Protein AF-A0A354G469-F1 (afdb_monomer_lite)

Foldseek 3Di:
DCVCCVDPVNVVLVVLLVVLVVVVVVVPPDDPQPADDDDPDDPDQDPVDPDLSSVLSVVVVVVSVVVSSVVSVLVSLLVVLVVQCVPCPPPPVSNVVSVVSVVVSVVVVVVVVVVVVVLVVVCVVVVHNDGPSVVVVVVSVVVVVVVVVVDPDDPPDD

Radius of gyration: 22.64 Å; chains: 1; bounding box: 63×32×63 Å

Structure (mmCIF, N/CA/C/O backbone):
data_AF-A0A354G469-F1
#
_entry.id   AF-A0A354G469-F1
#
loop_
_atom_site.group_PDB
_atom_site.id
_atom_site.type_symbol
_atom_site.label_atom_id
_atom_site.label_alt_id
_atom_site.label_comp_id
_atom_site.label_asym_id
_atom_site.label_entity_id
_atom_site.label_seq_id
_atom_site.pdbx_PDB_ins_code
_atom_site.Cartn_x
_atom_site.Cartn_y
_atom_site.Cartn_z
_atom_site.occupancy
_atom_site.B_iso_or_equiv
_atom_site.auth_seq_id
_atom_site.auth_comp_id
_atom_site.auth_asym_id
_atom_site.auth_atom_id
_atom_site.pdbx_PDB_model_num
ATOM 1 N N . MET A 1 1 ? 12.490 5.234 22.046 1.00 55.47 1 MET A N 1
ATOM 2 C CA . MET A 1 1 ? 11.966 4.512 20.856 1.00 55.47 1 MET A CA 1
ATOM 3 C C . MET A 1 1 ? 11.567 3.060 21.161 1.00 55.47 1 MET A C 1
ATOM 5 O O . MET A 1 1 ? 10.606 2.582 20.577 1.00 55.47 1 MET A O 1
ATOM 9 N N . ILE A 1 2 ? 12.230 2.368 22.099 1.00 60.47 2 ILE A N 1
ATOM 10 C CA . ILE A 1 2 ? 11.963 0.950 22.431 1.00 60.47 2 ILE A CA 1
ATOM 11 C C . ILE A 1 2 ? 10.724 0.754 23.332 1.00 60.47 2 ILE A C 1
ATOM 13 O O . ILE A 1 2 ? 10.052 -0.272 23.237 1.00 60.47 2 ILE A O 1
ATOM 17 N N . ASP A 1 3 ? 10.339 1.753 24.133 1.00 68.12 3 ASP A N 1
ATOM 18 C CA . ASP A 1 3 ? 9.180 1.651 25.040 1.00 68.12 3 ASP A CA 1
ATOM 19 C C . ASP A 1 3 ? 7.841 1.463 24.312 1.00 68.12 3 ASP A C 1
ATOM 21 O O . ASP A 1 3 ? 6.923 0.820 24.826 1.00 68.12 3 ASP A O 1
ATOM 25 N N . PHE A 1 4 ? 7.750 1.936 23.065 1.00 60.16 4 PHE A N 1
ATOM 26 C CA . PHE A 1 4 ? 6.572 1.765 22.213 1.00 60.16 4 PHE A CA 1
ATOM 27 C C . PHE A 1 4 ? 6.300 0.288 21.868 1.00 60.16 4 PHE A C 1
ATOM 29 O O . PHE A 1 4 ? 5.140 -0.122 21.779 1.00 60.16 4 PHE A O 1
ATOM 36 N N . LEU A 1 5 ? 7.354 -0.532 21.752 1.00 60.94 5 LEU A N 1
ATOM 37 C CA . LEU A 1 5 ? 7.272 -1.971 21.459 1.00 60.94 5 LEU A CA 1
ATOM 38 C C . LEU A 1 5 ? 6.813 -2.800 22.668 1.00 60.94 5 LEU A C 1
ATOM 40 O O . LEU A 1 5 ? 6.375 -3.943 22.519 1.00 60.94 5 LEU A O 1
ATOM 44 N N . LYS A 1 6 ? 6.893 -2.241 23.883 1.00 72.00 6 LYS A N 1
ATOM 45 C CA . LYS A 1 6 ? 6.521 -2.954 25.112 1.00 72.00 6 LYS A CA 1
ATOM 46 C C . LYS A 1 6 ? 5.012 -2.936 25.370 1.00 72.00 6 LYS A C 1
ATOM 48 O O . LYS A 1 6 ? 4.521 -3.790 26.111 1.00 72.00 6 LYS A O 1
ATOM 53 N N . LYS A 1 7 ? 4.273 -2.022 24.727 1.00 81.12 7 LYS A N 1
ATOM 54 C CA . LYS A 1 7 ? 2.823 -1.867 24.894 1.00 81.12 7 LYS A CA 1
ATOM 55 C C . LYS A 1 7 ? 2.071 -3.091 24.333 1.00 81.12 7 LYS A C 1
ATOM 57 O O . LYS A 1 7 ? 2.335 -3.497 23.198 1.00 81.12 7 LYS A O 1
ATOM 62 N N . PRO A 1 8 ? 1.114 -3.677 25.078 1.00 74.62 8 PRO A N 1
ATOM 63 C CA . PRO A 1 8 ? 0.408 -4.894 24.661 1.00 74.62 8 PRO A CA 1
ATOM 64 C C . PRO A 1 8 ? -0.346 -4.736 23.330 1.00 74.62 8 PRO A C 1
ATOM 66 O O . PRO A 1 8 ? -0.369 -5.669 22.531 1.00 74.62 8 PRO A O 1
ATOM 69 N N . SER A 1 9 ? -0.858 -3.538 23.029 1.00 67.94 9 SER A N 1
ATOM 70 C CA . SER A 1 9 ? -1.490 -3.224 21.739 1.00 67.94 9 SER A CA 1
ATOM 71 C C . SER A 1 9 ? -0.506 -3.262 20.560 1.00 67.94 9 SER A C 1
ATOM 73 O O . SER A 1 9 ? -0.858 -3.722 19.479 1.00 67.94 9 SER A O 1
ATOM 75 N N . THR A 1 10 ? 0.742 -2.826 20.760 1.00 76.12 10 THR A N 1
ATOM 76 C CA . THR A 1 10 ? 1.774 -2.801 19.709 1.00 76.12 10 THR A CA 1
ATOM 77 C C . THR A 1 10 ? 2.243 -4.210 19.360 1.00 76.12 10 THR A C 1
ATOM 79 O O . THR A 1 10 ? 2.437 -4.530 18.191 1.00 76.12 10 THR A O 1
ATOM 82 N N . LYS A 1 11 ? 2.362 -5.089 20.364 1.00 76.50 11 LYS A N 1
ATOM 83 C CA . LYS A 1 11 ? 2.719 -6.501 20.154 1.00 76.50 11 LYS A CA 1
ATOM 84 C C . LYS A 1 11 ? 1.668 -7.243 19.330 1.00 76.50 11 LYS A C 1
ATOM 86 O O . LYS A 1 11 ? 2.027 -8.097 18.529 1.00 76.50 11 LYS A O 1
ATOM 91 N N . PHE A 1 12 ? 0.390 -6.916 19.514 1.00 79.06 12 PHE A N 1
ATOM 92 C CA . PHE A 1 12 ? -0.696 -7.498 18.728 1.00 79.06 12 PHE A CA 1
ATOM 93 C C . PHE A 1 12 ? -0.639 -7.058 17.257 1.00 79.06 12 PHE A C 1
ATOM 95 O O . PHE A 1 12 ? -0.674 -7.907 16.370 1.00 79.06 12 PHE A O 1
ATOM 102 N N . ILE A 1 13 ? -0.442 -5.758 17.002 1.00 76.56 13 ILE A N 1
ATOM 103 C CA . ILE A 1 13 ? -0.278 -5.208 15.644 1.00 76.56 13 ILE A CA 1
ATOM 104 C C . ILE A 1 13 ? 0.928 -5.841 14.944 1.00 76.56 13 ILE A C 1
ATOM 106 O O . ILE A 1 13 ? 0.813 -6.295 13.811 1.00 76.56 13 ILE A O 1
ATOM 110 N N . LEU A 1 14 ? 2.068 -5.927 15.634 1.00 81.25 14 LEU A N 1
ATOM 111 C CA . LEU A 1 14 ? 3.284 -6.511 15.072 1.00 81.25 14 LEU A CA 1
ATOM 112 C C . LEU A 1 14 ? 3.112 -8.002 14.751 1.00 81.25 14 LEU A C 1
ATOM 114 O O . LEU A 1 14 ? 3.624 -8.469 13.739 1.00 81.25 14 LEU A O 1
ATOM 118 N N . ARG A 1 15 ? 2.364 -8.745 15.579 1.00 82.06 15 ARG A N 1
ATOM 119 C CA . ARG A 1 15 ? 2.035 -10.155 15.324 1.00 82.06 15 ARG A CA 1
ATOM 120 C C . ARG A 1 15 ? 1.112 -10.320 14.122 1.00 82.06 15 ARG A C 1
ATOM 122 O O . ARG A 1 15 ? 1.379 -11.189 13.306 1.00 82.06 15 ARG A O 1
ATOM 129 N N . LEU A 1 16 ? 0.075 -9.492 13.983 1.00 81.31 16 LEU A N 1
ATOM 130 C CA . LEU A 1 16 ? -0.795 -9.521 12.801 1.00 81.31 16 LEU A CA 1
ATOM 131 C C . LEU A 1 16 ? -0.033 -9.166 11.522 1.00 81.31 16 LEU A C 1
ATOM 133 O O . LEU A 1 16 ? -0.197 -9.846 10.514 1.00 81.31 16 LEU A O 1
ATOM 137 N N . LEU A 1 17 ? 0.842 -8.157 11.579 1.00 80.94 17 LEU A N 1
ATOM 138 C CA . LEU A 1 17 ? 1.720 -7.812 10.461 1.00 80.94 17 LEU A CA 1
ATOM 139 C C . LEU A 1 17 ? 2.650 -8.972 10.098 1.00 80.94 17 LEU A C 1
ATOM 141 O O . LEU A 1 17 ? 2.730 -9.339 8.932 1.00 80.94 17 LEU A O 1
ATOM 145 N N . LEU A 1 18 ? 3.306 -9.584 11.089 1.00 82.94 18 LEU A N 1
ATOM 146 C CA . LEU A 1 18 ? 4.169 -10.744 10.866 1.00 82.94 18 LEU A CA 1
ATOM 147 C C . LEU A 1 18 ? 3.400 -11.931 10.286 1.00 82.94 18 LEU A C 1
ATOM 149 O O . LEU A 1 18 ? 3.906 -12.564 9.373 1.00 82.94 18 LEU A O 1
ATOM 153 N N . VAL A 1 19 ? 2.185 -12.217 10.758 1.00 81.50 19 VAL A N 1
ATOM 154 C CA . VAL A 1 19 ? 1.349 -13.291 10.199 1.00 81.50 19 VAL A CA 1
ATOM 155 C C . VAL A 1 19 ? 0.963 -12.987 8.754 1.00 81.50 19 VAL A C 1
ATOM 157 O O . VAL A 1 19 ? 1.059 -13.880 7.923 1.00 81.50 19 VAL A O 1
ATOM 160 N N . GLY A 1 20 ? 0.594 -11.745 8.425 1.00 73.62 20 GLY A N 1
ATOM 161 C CA . GLY A 1 20 ? 0.308 -11.346 7.044 1.00 73.62 20 GLY A CA 1
ATOM 162 C C . GLY A 1 20 ? 1.522 -11.496 6.124 1.00 73.62 20 GLY A C 1
ATOM 163 O O . GLY A 1 20 ? 1.399 -12.027 5.023 1.00 73.62 20 GLY A O 1
ATOM 164 N N . VAL A 1 21 ? 2.707 -11.101 6.600 1.00 75.19 21 VAL A N 1
ATOM 165 C CA . VAL A 1 21 ? 3.972 -11.258 5.866 1.00 75.19 21 VAL A CA 1
ATOM 166 C C . VAL A 1 21 ? 4.343 -12.734 5.707 1.00 75.19 21 VAL A C 1
ATOM 168 O O . VAL A 1 21 ? 4.675 -13.156 4.605 1.00 75.19 21 VAL A O 1
ATOM 171 N N . VAL A 1 22 ? 4.254 -13.539 6.769 1.00 76.50 22 VAL A N 1
ATOM 172 C CA . VAL A 1 22 ? 4.562 -14.979 6.734 1.00 76.50 22 VAL A CA 1
ATOM 173 C C . VAL A 1 22 ? 3.575 -15.726 5.843 1.00 76.50 22 VAL A C 1
ATOM 175 O O . VAL A 1 22 ? 4.010 -16.550 5.047 1.00 76.50 22 VAL A O 1
ATOM 178 N N . PHE A 1 23 ? 2.279 -15.408 5.918 1.00 71.88 23 PHE A N 1
ATOM 179 C CA . PHE A 1 23 ? 1.263 -15.960 5.026 1.00 71.88 23 PHE A CA 1
ATOM 180 C C . PHE A 1 23 ? 1.624 -15.654 3.571 1.00 71.88 23 PHE A C 1
ATOM 182 O O . PHE A 1 23 ? 1.756 -16.577 2.778 1.00 71.88 23 PHE A O 1
ATOM 189 N N . TYR A 1 24 ? 1.925 -14.394 3.248 1.00 64.25 24 TYR A N 1
ATOM 190 C CA . TYR A 1 24 ? 2.325 -13.985 1.901 1.00 64.25 24 TYR A CA 1
ATOM 191 C C . TYR A 1 24 ? 3.606 -14.681 1.394 1.00 64.25 24 TYR A C 1
ATOM 193 O O . TYR A 1 24 ? 3.638 -15.128 0.249 1.00 64.25 24 TYR A O 1
ATOM 201 N N . VAL A 1 25 ? 4.635 -14.842 2.239 1.00 67.50 25 VAL A N 1
ATOM 202 C CA . VAL A 1 25 ? 5.839 -15.635 1.903 1.00 67.50 25 VAL A CA 1
ATOM 203 C C . VAL A 1 25 ? 5.477 -17.109 1.670 1.00 67.50 25 VAL A C 1
ATOM 205 O O . VAL A 1 25 ? 5.984 -17.730 0.739 1.00 67.50 25 VAL A O 1
ATOM 208 N N . SER A 1 26 ? 4.600 -17.675 2.507 1.00 60.91 26 SER A N 1
ATOM 209 C CA . SER A 1 26 ? 4.261 -19.104 2.507 1.00 60.91 26 SER A CA 1
ATOM 210 C C . SER A 1 26 ? 3.369 -19.541 1.345 1.00 60.91 26 SER A C 1
ATOM 212 O O . SER A 1 26 ? 3.485 -20.679 0.900 1.00 60.91 26 SER A O 1
ATOM 214 N N . THR A 1 27 ? 2.526 -18.651 0.810 1.00 61.88 27 THR A N 1
ATOM 215 C CA . THR A 1 27 ? 1.663 -18.958 -0.343 1.00 61.88 27 THR A CA 1
ATOM 216 C C . THR A 1 27 ? 2.428 -18.964 -1.671 1.00 61.88 27 THR A C 1
ATOM 218 O O . THR A 1 27 ? 1.806 -19.150 -2.710 1.00 61.88 27 THR A O 1
ATOM 221 N N . GLY A 1 28 ? 3.753 -18.751 -1.665 1.00 57.50 28 GLY A N 1
ATOM 222 C CA . GLY A 1 28 ? 4.605 -18.880 -2.848 1.00 57.50 28 GLY A CA 1
ATOM 223 C C . GLY A 1 28 ? 4.062 -18.120 -4.059 1.00 57.50 28 GLY A C 1
ATOM 224 O O . GLY A 1 28 ? 3.639 -18.745 -5.017 1.00 57.50 28 GLY A O 1
ATOM 225 N N . HIS A 1 29 ? 4.027 -16.783 -4.002 1.00 58.19 29 HIS A N 1
ATOM 226 C CA . HIS A 1 29 ? 3.670 -15.897 -5.125 1.00 58.19 29 HIS A CA 1
ATOM 227 C C . HIS A 1 29 ? 2.538 -16.406 -6.052 1.00 58.19 29 HIS A C 1
ATOM 229 O O . HIS A 1 29 ? 2.690 -16.457 -7.269 1.00 58.19 29 HIS A O 1
ATOM 235 N N . GLY A 1 30 ? 1.373 -16.731 -5.489 1.00 46.50 30 GLY A N 1
ATOM 236 C CA . GLY A 1 30 ? 0.137 -16.945 -6.248 1.00 46.50 30 GLY A CA 1
ATOM 237 C C . GLY A 1 30 ? -0.623 -15.635 -6.477 1.00 46.50 30 GLY A C 1
ATOM 238 O O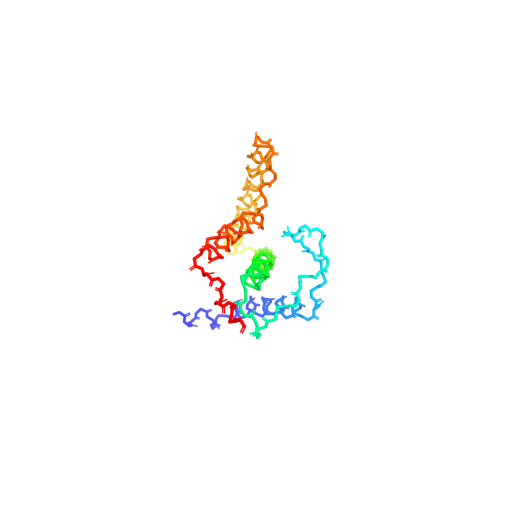 . GLY A 1 30 ? -1.483 -15.275 -5.683 1.00 46.50 30 GLY A O 1
ATOM 239 N N . THR A 1 31 ? -0.232 -14.901 -7.520 1.00 44.72 31 THR A N 1
ATOM 240 C CA . THR A 1 31 ? -1.047 -13.952 -8.309 1.00 44.72 31 THR A CA 1
ATOM 241 C C . THR A 1 31 ? -2.259 -13.269 -7.641 1.00 44.72 31 THR A C 1
ATOM 243 O O . THR A 1 31 ? -3.408 -13.640 -7.855 1.00 44.72 31 THR A O 1
ATOM 246 N N . LEU A 1 32 ? -2.027 -12.113 -7.017 1.00 43.62 32 LEU A N 1
ATOM 247 C CA . LEU A 1 32 ? -2.916 -10.950 -7.176 1.00 43.62 32 LEU A CA 1
ATOM 248 C C . LEU A 1 32 ? -2.050 -9.767 -7.629 1.00 43.62 32 LEU A C 1
ATOM 250 O O . LEU A 1 32 ? -1.636 -8.926 -6.836 1.00 43.62 32 LEU A O 1
ATOM 254 N N . ALA A 1 33 ? -1.630 -9.774 -8.892 1.00 46.81 33 ALA A N 1
ATOM 255 C CA . ALA A 1 33 ? -0.768 -8.730 -9.435 1.00 46.81 33 ALA A CA 1
ATOM 256 C C . ALA A 1 33 ? -1.509 -7.384 -9.409 1.00 46.81 33 ALA A C 1
ATOM 258 O O . ALA A 1 33 ? -2.341 -7.109 -10.265 1.00 46.81 33 ALA A O 1
ATOM 259 N N . ALA A 1 34 ? -1.222 -6.540 -8.415 1.00 49.81 34 ALA A N 1
ATOM 260 C CA . ALA A 1 34 ? -1.769 -5.188 -8.372 1.00 49.81 34 ALA A CA 1
ATOM 261 C C . ALA A 1 34 ? -1.157 -4.296 -9.473 1.00 49.81 34 ALA A C 1
ATOM 263 O O . ALA A 1 34 ? -1.787 -3.323 -9.872 1.00 49.81 34 ALA A O 1
ATOM 264 N N . PHE A 1 35 ? 0.046 -4.626 -9.973 1.00 52.94 35 PHE A N 1
ATOM 265 C CA . PHE A 1 35 ? 0.801 -3.792 -10.921 1.00 52.94 35 PHE A CA 1
ATOM 266 C C . PHE A 1 35 ? 1.777 -4.577 -11.822 1.00 52.94 35 PHE A C 1
ATOM 268 O O . PHE A 1 35 ? 2.949 -4.217 -11.914 1.00 52.94 35 PHE A O 1
ATOM 275 N N . ALA A 1 36 ? 1.334 -5.636 -12.502 1.00 49.88 36 ALA A N 1
ATOM 276 C CA . ALA A 1 36 ? 2.124 -6.204 -13.600 1.00 49.88 36 ALA A CA 1
ATOM 277 C C . ALA A 1 36 ? 1.236 -6.551 -14.807 1.00 49.88 36 ALA A C 1
ATOM 279 O O . ALA A 1 36 ? 0.140 -7.080 -14.595 1.00 49.88 36 ALA A O 1
ATOM 280 N N . PRO A 1 37 ? 1.682 -6.246 -16.044 1.00 49.72 37 PRO A N 1
ATOM 281 C CA . PRO A 1 37 ? 1.086 -6.796 -17.254 1.00 49.72 37 PRO A CA 1
ATOM 282 C C . PRO A 1 37 ? 1.240 -8.323 -17.246 1.00 49.72 37 PRO A C 1
ATOM 284 O O . PRO A 1 37 ? 2.107 -8.865 -16.566 1.00 49.72 37 PRO A O 1
ATOM 287 N N . GLU A 1 38 ? 0.336 -8.995 -17.946 1.00 49.06 38 GLU A N 1
ATOM 288 C CA . GLU A 1 38 ? 0.170 -10.447 -18.029 1.00 49.06 38 GLU A CA 1
ATOM 289 C C . GLU A 1 38 ? 1.463 -11.191 -18.431 1.00 49.06 38 GLU A C 1
ATOM 291 O O . GLU A 1 38 ? 1.657 -11.508 -19.597 1.00 49.06 38 GLU A O 1
ATOM 296 N N . ASP A 1 39 ? 2.345 -11.504 -17.482 1.00 48.88 39 ASP A N 1
ATOM 297 C CA . ASP A 1 39 ? 3.406 -12.499 -17.677 1.00 48.88 39 ASP A CA 1
ATOM 298 C C . ASP A 1 39 ? 3.568 -13.322 -16.384 1.00 48.88 39 ASP A C 1
ATOM 300 O O . ASP A 1 39 ? 3.810 -12.750 -15.307 1.00 48.88 39 ASP A O 1
ATOM 304 N N . PRO A 1 40 ? 3.336 -14.651 -16.410 1.00 59.84 40 PRO A N 1
ATOM 305 C CA . PRO A 1 40 ? 3.376 -15.463 -15.215 1.00 59.84 40 PRO A CA 1
ATOM 306 C C . PRO A 1 40 ? 4.839 -15.730 -14.873 1.00 59.84 40 PRO A C 1
ATOM 308 O O . PRO A 1 40 ? 5.539 -16.452 -15.568 1.00 59.84 40 PRO A O 1
ATOM 311 N N . THR A 1 41 ? 5.258 -15.195 -13.732 1.00 55.59 41 THR A N 1
ATOM 312 C CA . THR A 1 41 ? 6.588 -15.333 -13.120 1.00 55.59 41 THR A CA 1
ATOM 313 C C . THR A 1 41 ? 7.680 -14.473 -13.774 1.00 55.59 41 THR A C 1
ATOM 315 O O . THR A 1 41 ? 8.114 -14.764 -14.883 1.00 55.59 41 THR A O 1
ATOM 318 N N . PRO A 1 42 ? 8.184 -13.421 -13.087 1.00 57.62 42 PRO A N 1
ATOM 319 C CA . PRO A 1 42 ? 9.399 -12.759 -13.546 1.00 57.62 42 PRO A CA 1
ATOM 320 C C . PRO A 1 42 ? 10.531 -13.797 -13.610 1.00 57.62 42 PRO A C 1
ATOM 322 O O . PRO A 1 42 ? 10.609 -14.630 -12.694 1.00 57.62 42 PRO A O 1
ATOM 325 N N . PRO A 1 43 ? 11.399 -13.749 -14.638 1.00 61.81 43 PRO A N 1
ATOM 326 C CA . PRO A 1 43 ? 12.491 -14.700 -14.799 1.00 61.81 43 PRO A CA 1
ATOM 327 C C . PRO A 1 43 ? 13.314 -14.810 -13.510 1.00 61.81 43 PRO A C 1
ATOM 329 O O . PRO A 1 43 ? 13.424 -13.861 -12.722 1.00 61.81 43 PRO A O 1
ATOM 332 N N . ALA A 1 44 ? 13.841 -16.007 -13.247 1.00 62.72 44 ALA A N 1
ATOM 333 C CA . ALA A 1 44 ? 14.707 -16.224 -12.099 1.00 62.72 44 ALA A CA 1
ATOM 334 C C . ALA A 1 44 ? 15.896 -15.260 -12.191 1.00 62.72 44 ALA A C 1
ATOM 336 O O . ALA A 1 44 ? 16.607 -15.248 -13.190 1.00 62.72 44 ALA A O 1
ATOM 337 N N . VAL A 1 45 ? 16.075 -14.437 -11.155 1.00 65.88 45 VAL A N 1
ATOM 338 C CA . VAL A 1 45 ? 17.212 -13.521 -11.063 1.00 65.88 45 VAL A CA 1
ATOM 339 C C . VAL A 1 45 ? 18.462 -14.375 -10.919 1.00 65.88 45 VAL A C 1
ATOM 341 O O . VAL A 1 45 ? 18.639 -15.028 -9.885 1.00 65.88 45 VAL A O 1
ATOM 344 N N . ASP A 1 46 ? 19.310 -14.372 -11.941 1.00 69.75 46 ASP A N 1
ATOM 345 C CA . ASP A 1 46 ? 20.624 -14.988 -11.840 1.00 69.75 46 ASP A CA 1
ATOM 346 C C . ASP A 1 46 ? 21.536 -14.073 -11.016 1.00 69.75 46 ASP A C 1
ATOM 348 O O . ASP A 1 46 ? 21.940 -12.995 -11.448 1.00 69.75 46 ASP A O 1
ATOM 352 N N . MET A 1 47 ? 21.831 -14.483 -9.781 1.00 66.69 47 MET A N 1
ATOM 353 C CA . MET A 1 47 ? 22.701 -13.723 -8.878 1.00 66.69 47 MET A CA 1
ATOM 354 C C . MET A 1 47 ? 24.182 -13.804 -9.271 1.00 66.69 47 MET A C 1
ATOM 356 O O . MET A 1 47 ? 24.983 -13.042 -8.733 1.00 66.69 47 MET A O 1
ATOM 360 N N . ASN A 1 48 ? 24.550 -14.712 -10.181 1.00 74.31 48 ASN A N 1
ATOM 361 C CA . ASN A 1 48 ? 25.922 -14.884 -10.654 1.00 74.31 48 ASN A CA 1
ATOM 362 C C . ASN A 1 48 ? 26.225 -14.077 -11.925 1.00 74.31 48 ASN A C 1
ATOM 364 O O . ASN A 1 48 ? 27.388 -14.000 -12.314 1.00 74.31 48 ASN A O 1
ATOM 368 N N . ASP A 1 49 ? 25.217 -13.444 -12.528 1.00 68.62 49 ASP A N 1
ATOM 369 C CA . ASP A 1 49 ? 25.367 -12.564 -13.687 1.00 68.62 49 ASP A CA 1
ATOM 370 C C . ASP A 1 49 ? 24.702 -11.199 -13.414 1.00 68.62 49 ASP A C 1
ATOM 372 O O . ASP A 1 49 ? 23.507 -11.022 -13.655 1.00 68.62 49 ASP A O 1
ATOM 376 N N . PRO A 1 50 ? 25.424 -10.206 -12.862 1.00 65.69 50 PRO A N 1
ATOM 377 C CA . PRO A 1 50 ? 24.863 -8.897 -12.538 1.00 65.69 50 PRO A CA 1
ATOM 378 C C . PRO A 1 50 ? 24.692 -8.024 -13.797 1.00 65.69 50 PRO A C 1
ATOM 380 O O . PRO A 1 50 ? 25.335 -6.987 -13.946 1.00 65.69 50 PRO A O 1
ATOM 383 N N . THR A 1 51 ? 23.801 -8.436 -14.696 1.00 73.12 51 THR A N 1
ATOM 384 C CA . THR A 1 51 ? 23.395 -7.680 -15.888 1.00 73.12 51 THR A CA 1
ATOM 385 C C . THR A 1 51 ? 22.232 -6.721 -15.571 1.00 73.12 51 THR A C 1
ATOM 387 O O . THR A 1 51 ? 21.456 -6.934 -14.634 1.00 73.12 51 THR A O 1
ATOM 390 N N . TRP A 1 52 ? 22.087 -5.643 -16.352 1.00 67.88 52 TRP A N 1
ATOM 391 C CA . TRP A 1 52 ? 21.031 -4.625 -16.201 1.00 67.88 52 TRP A CA 1
ATOM 392 C C . TRP A 1 52 ? 19.601 -5.201 -16.173 1.00 67.88 5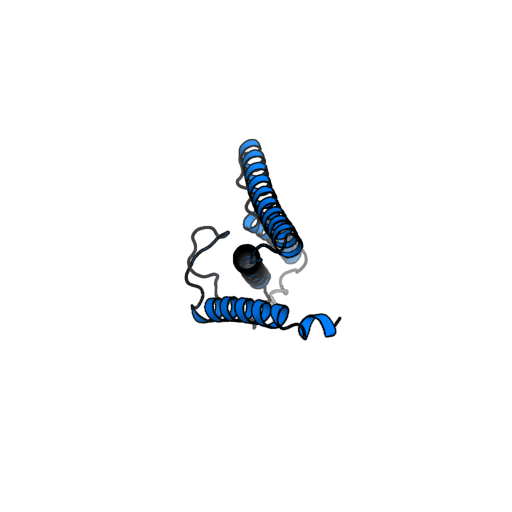2 TRP A C 1
ATOM 394 O O . TRP A 1 52 ? 18.746 -4.695 -15.440 1.00 67.88 52 TRP A O 1
ATOM 404 N N . ASP A 1 53 ? 19.359 -6.307 -16.878 1.00 71.12 53 ASP A N 1
ATOM 405 C CA . ASP A 1 53 ? 18.067 -7.008 -16.908 1.00 71.12 53 ASP A CA 1
ATOM 406 C C . ASP A 1 53 ? 17.715 -7.653 -15.552 1.00 71.12 53 ASP A C 1
ATOM 408 O O . ASP A 1 53 ? 16.559 -7.628 -15.105 1.00 71.12 53 ASP A O 1
ATOM 412 N N . ASN A 1 54 ? 18.723 -8.152 -14.828 1.00 72.00 54 ASN A N 1
ATOM 413 C CA . ASN A 1 54 ? 18.543 -8.695 -13.483 1.00 72.00 54 ASN A CA 1
ATOM 414 C C . ASN A 1 54 ? 18.203 -7.585 -12.478 1.00 72.00 54 ASN A C 1
ATOM 416 O O . ASN A 1 54 ? 17.360 -7.787 -11.600 1.00 72.00 54 ASN A O 1
ATOM 420 N N . PHE A 1 55 ? 18.764 -6.382 -12.643 1.00 74.06 55 PHE A N 1
ATOM 421 C CA . PHE A 1 55 ? 18.419 -5.229 -11.807 1.00 74.06 55 PHE A CA 1
ATOM 422 C C . PHE A 1 55 ? 16.959 -4.789 -11.990 1.00 74.06 55 PHE A C 1
ATOM 424 O O . PHE A 1 55 ? 16.248 -4.600 -10.998 1.00 74.06 55 PHE A O 1
ATOM 431 N N . GLY A 1 56 ? 16.482 -4.688 -13.236 1.00 73.56 56 GLY A N 1
ATOM 432 C CA . GLY A 1 56 ? 15.079 -4.364 -13.523 1.00 73.56 56 GLY A CA 1
ATOM 433 C C . GLY A 1 56 ? 14.111 -5.373 -12.902 1.00 73.56 56 GLY A C 1
ATOM 434 O O . GLY A 1 56 ? 13.139 -4.995 -12.242 1.00 73.56 56 GLY A O 1
ATOM 435 N N . THR A 1 57 ? 14.439 -6.662 -13.003 1.00 74.44 57 THR A N 1
ATOM 436 C CA . THR A 1 57 ? 13.645 -7.754 -12.424 1.00 74.44 57 THR A CA 1
ATOM 437 C C . THR A 1 57 ? 13.574 -7.682 -10.893 1.00 74.44 57 THR A C 1
ATOM 439 O O . THR A 1 57 ? 12.498 -7.843 -10.303 1.00 74.44 57 THR A O 1
ATOM 442 N N . ILE A 1 58 ? 14.696 -7.395 -10.224 1.00 75.12 58 ILE A N 1
ATOM 443 C CA . ILE A 1 58 ? 14.742 -7.205 -8.765 1.00 75.12 58 ILE A CA 1
ATOM 444 C C . ILE A 1 58 ? 13.896 -5.996 -8.355 1.00 75.12 58 ILE A C 1
ATOM 446 O O . ILE A 1 58 ? 13.116 -6.085 -7.403 1.00 75.12 58 ILE A O 1
ATOM 450 N N . LEU A 1 59 ? 14.017 -4.877 -9.072 1.00 74.50 59 LEU A N 1
ATOM 451 C CA . LEU A 1 59 ? 13.309 -3.644 -8.746 1.00 74.50 59 LEU A CA 1
ATOM 452 C C . LEU A 1 59 ? 11.788 -3.819 -8.844 1.00 74.50 59 LEU A C 1
ATOM 454 O O . LEU A 1 59 ? 11.068 -3.453 -7.913 1.00 74.50 59 LEU A O 1
ATOM 458 N N . ILE A 1 60 ? 11.300 -4.445 -9.919 1.00 72.56 60 ILE A N 1
ATOM 459 C CA . ILE A 1 60 ? 9.871 -4.754 -10.096 1.00 72.56 60 ILE A CA 1
ATOM 460 C C . ILE A 1 60 ? 9.376 -5.666 -8.968 1.00 72.56 60 ILE A C 1
ATOM 462 O O . ILE A 1 60 ? 8.306 -5.434 -8.399 1.00 72.56 60 ILE A O 1
ATOM 466 N N . ARG A 1 61 ? 10.173 -6.672 -8.581 1.00 74.62 61 ARG A N 1
ATOM 467 C CA . ARG A 1 61 ? 9.838 -7.565 -7.465 1.00 74.62 61 ARG A CA 1
ATOM 468 C C . ARG A 1 61 ? 9.704 -6.782 -6.157 1.00 74.62 61 ARG A C 1
ATOM 470 O O . ARG A 1 61 ? 8.693 -6.932 -5.475 1.00 74.62 61 ARG A O 1
ATOM 477 N N . ILE A 1 62 ? 10.667 -5.918 -5.829 1.00 77.19 62 ILE A N 1
ATOM 478 C CA . ILE A 1 62 ? 10.627 -5.077 -4.620 1.00 77.19 62 ILE A CA 1
ATOM 479 C C . ILE A 1 62 ? 9.399 -4.159 -4.634 1.00 77.19 62 ILE A C 1
ATOM 481 O O . ILE A 1 62 ? 8.703 -4.056 -3.626 1.00 77.19 62 ILE A O 1
ATOM 485 N N . MET A 1 63 ? 9.085 -3.529 -5.765 1.00 73.75 63 MET A N 1
ATOM 486 C CA . MET A 1 63 ? 7.917 -2.650 -5.880 1.00 73.75 63 MET A CA 1
ATOM 487 C C . MET A 1 63 ? 6.599 -3.392 -5.673 1.00 73.75 63 MET A C 1
ATOM 489 O O . MET A 1 63 ? 5.740 -2.912 -4.933 1.00 73.75 63 MET A O 1
ATOM 493 N N . ASN A 1 64 ? 6.459 -4.595 -6.232 1.00 72.06 64 ASN A N 1
ATOM 494 C CA . ASN A 1 64 ? 5.280 -5.424 -5.995 1.00 72.06 64 ASN A CA 1
ATOM 495 C C . ASN A 1 64 ? 5.139 -5.758 -4.496 1.00 72.06 64 ASN A C 1
ATOM 497 O O . ASN A 1 64 ? 4.078 -5.567 -3.904 1.00 72.06 64 ASN A O 1
ATOM 501 N N . TRP A 1 65 ? 6.240 -6.141 -3.841 1.00 74.31 65 TRP A N 1
ATOM 502 C CA . TRP A 1 65 ? 6.281 -6.370 -2.391 1.00 74.31 65 TRP A CA 1
ATOM 503 C C . TRP A 1 65 ? 5.845 -5.151 -1.570 1.00 74.31 65 TRP A C 1
ATOM 505 O O . TRP A 1 65 ? 5.095 -5.300 -0.604 1.00 74.31 65 TRP A O 1
ATOM 515 N N . VAL A 1 66 ? 6.283 -3.949 -1.950 1.00 79.38 66 VAL A N 1
ATOM 516 C CA . VAL A 1 66 ? 5.907 -2.709 -1.258 1.00 79.38 66 VAL A CA 1
ATOM 517 C C . VAL A 1 66 ? 4.403 -2.462 -1.360 1.00 79.38 66 VAL A C 1
ATOM 519 O O . VAL A 1 66 ? 3.771 -2.188 -0.340 1.00 79.38 66 VAL A O 1
ATOM 522 N N . VAL A 1 67 ? 3.804 -2.618 -2.544 1.00 78.56 67 VAL A N 1
ATOM 523 C CA . VAL A 1 67 ? 2.353 -2.437 -2.730 1.00 78.56 67 VAL A CA 1
ATOM 524 C C . VAL A 1 67 ? 1.556 -3.415 -1.862 1.00 78.56 67 VAL A C 1
ATOM 526 O O . VAL A 1 67 ? 0.600 -3.018 -1.193 1.00 78.56 67 VAL A O 1
ATOM 529 N N . TYR A 1 68 ? 1.983 -4.677 -1.798 1.00 74.75 68 TYR A N 1
ATOM 530 C CA . TYR A 1 68 ? 1.363 -5.673 -0.925 1.00 74.75 68 TYR A CA 1
ATOM 531 C C . TYR A 1 68 ? 1.477 -5.326 0.556 1.00 74.75 68 TYR A C 1
ATOM 533 O O . TYR A 1 68 ? 0.494 -5.424 1.292 1.00 74.75 68 TYR A O 1
ATOM 541 N N . LEU A 1 69 ? 2.660 -4.898 1.000 1.00 78.94 69 LEU A N 1
ATOM 542 C CA . LEU A 1 69 ? 2.888 -4.509 2.388 1.00 78.94 69 LEU A CA 1
ATOM 543 C C . LEU A 1 69 ? 1.963 -3.347 2.771 1.00 78.94 69 LEU A C 1
ATOM 545 O O . LEU A 1 69 ? 1.323 -3.395 3.822 1.00 78.94 69 LEU A O 1
ATOM 549 N N . VAL A 1 70 ? 1.814 -2.355 1.890 1.00 83.31 70 VAL A N 1
ATOM 550 C CA . VAL A 1 70 ? 0.864 -1.248 2.072 1.00 83.31 70 VAL A CA 1
ATOM 551 C C . VAL A 1 70 ? -0.575 -1.764 2.185 1.00 83.31 70 VAL A C 1
ATOM 553 O O . VAL A 1 70 ? -1.299 -1.340 3.087 1.00 83.31 70 VAL A O 1
ATOM 556 N N . GLY A 1 71 ? -0.980 -2.722 1.345 1.00 81.19 71 GLY A N 1
ATOM 557 C CA . GLY A 1 71 ? -2.295 -3.367 1.429 1.00 81.19 71 GLY A CA 1
ATOM 558 C C . GLY A 1 71 ? -2.539 -4.087 2.763 1.00 81.19 71 GLY A C 1
ATOM 559 O O . GLY A 1 71 ? -3.591 -3.919 3.378 1.00 81.19 71 GLY A O 1
ATOM 560 N N . ILE A 1 72 ? -1.552 -4.834 3.268 1.00 83.38 72 ILE A N 1
ATOM 561 C CA . ILE A 1 72 ? -1.640 -5.515 4.572 1.00 83.38 72 ILE A CA 1
ATOM 562 C C . ILE A 1 72 ? -1.758 -4.491 5.705 1.00 83.38 72 ILE A C 1
ATOM 564 O O . ILE A 1 72 ? -2.612 -4.627 6.582 1.00 83.38 72 ILE A O 1
ATOM 568 N N . VAL A 1 73 ? -0.929 -3.444 5.681 1.00 84.31 73 VAL A N 1
ATOM 569 C CA . VAL A 1 73 ? -0.988 -2.358 6.669 1.00 84.31 73 VAL A CA 1
ATOM 570 C C . VAL A 1 73 ? -2.367 -1.707 6.663 1.00 84.31 73 VAL A C 1
ATOM 572 O O . VAL A 1 73 ? -2.935 -1.490 7.732 1.00 84.31 73 VAL A O 1
ATOM 575 N N . PHE A 1 74 ? -2.938 -1.456 5.484 1.00 83.12 74 PHE A N 1
ATOM 576 C CA . PHE A 1 74 ? -4.278 -0.895 5.358 1.00 83.12 74 PHE A CA 1
ATOM 577 C C . PHE A 1 74 ? -5.334 -1.759 6.067 1.00 83.12 74 PHE A C 1
ATOM 579 O O . PHE A 1 74 ? -6.073 -1.252 6.915 1.00 83.12 74 PHE A O 1
ATOM 586 N N . VAL A 1 75 ? -5.352 -3.069 5.803 1.00 84.44 75 VAL A N 1
ATOM 587 C CA . VAL A 1 75 ? -6.284 -4.004 6.460 1.00 84.44 75 VAL A CA 1
ATOM 588 C C . VAL A 1 75 ? -6.106 -3.993 7.981 1.00 84.44 75 VAL A C 1
ATOM 590 O O . VAL A 1 75 ? -7.090 -3.937 8.720 1.00 84.44 75 VAL A O 1
ATOM 593 N N . VAL A 1 76 ? -4.862 -3.984 8.469 1.00 85.12 76 VAL A N 1
ATOM 594 C CA . VAL A 1 76 ? -4.559 -3.956 9.910 1.00 85.12 76 VAL A CA 1
ATOM 595 C C . VAL A 1 76 ? -5.048 -2.662 10.569 1.00 85.12 76 VAL A C 1
ATOM 597 O O . VAL A 1 76 ? -5.620 -2.712 11.659 1.00 85.12 76 VAL A O 1
ATOM 600 N N . VAL A 1 77 ? -4.864 -1.506 9.923 1.00 84.12 77 VAL A N 1
ATOM 601 C CA . VAL A 1 77 ? -5.309 -0.203 10.448 1.00 84.12 77 VAL A CA 1
ATOM 602 C C . VAL A 1 77 ? -6.836 -0.139 10.532 1.00 84.12 77 VAL A C 1
ATOM 604 O O . VAL A 1 77 ? -7.370 0.298 11.555 1.00 84.12 77 VAL A O 1
ATOM 607 N N . VAL A 1 78 ? -7.542 -0.624 9.507 1.00 84.12 78 VAL A N 1
ATOM 608 C CA . VAL A 1 78 ? -9.014 -0.679 9.493 1.00 84.12 78 VAL A CA 1
ATOM 609 C C . VAL A 1 78 ? -9.537 -1.630 10.571 1.00 84.12 78 VAL A C 1
A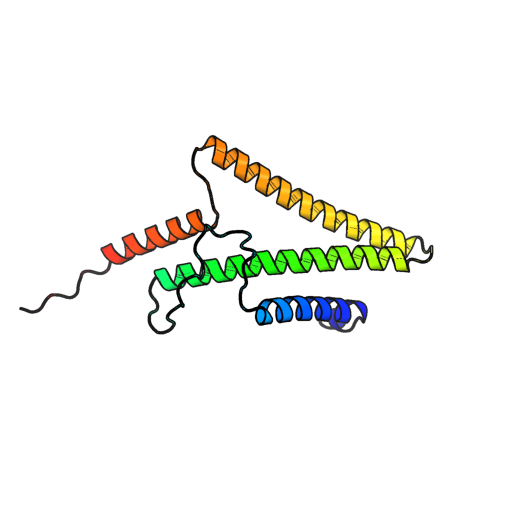TOM 611 O O . VAL A 1 78 ? -10.392 -1.245 11.372 1.00 84.12 78 VAL A O 1
ATOM 614 N N . ALA A 1 79 ? -8.984 -2.843 10.656 1.00 84.62 79 ALA A N 1
ATOM 615 C CA . ALA A 1 79 ? -9.368 -3.826 11.668 1.00 84.62 79 ALA A CA 1
ATOM 616 C C . ALA A 1 79 ? -9.125 -3.307 13.096 1.00 84.62 79 ALA A C 1
ATOM 618 O O . ALA A 1 79 ? -9.967 -3.483 13.978 1.00 84.62 79 ALA A O 1
ATOM 619 N N . TYR A 1 80 ? -8.010 -2.606 13.322 1.00 80.75 80 TYR A N 1
ATOM 620 C CA . TYR A 1 80 ? -7.712 -1.974 14.606 1.00 80.75 80 TYR A CA 1
ATOM 621 C C . TYR A 1 80 ? -8.694 -0.844 14.943 1.00 80.75 80 TYR A C 1
ATOM 623 O O . TYR A 1 80 ? -9.160 -0.755 16.081 1.00 80.75 80 TYR A O 1
ATOM 631 N N . GLY A 1 81 ? -9.045 -0.001 13.968 1.00 81.81 81 GLY A N 1
ATOM 632 C CA . GLY A 1 81 ? -10.060 1.037 14.141 1.00 81.81 81 GLY A CA 1
ATOM 633 C C . GLY A 1 81 ? -11.418 0.455 14.540 1.00 81.81 81 GLY A C 1
ATOM 634 O O . GLY A 1 81 ? -12.055 0.962 15.464 1.00 81.81 81 GLY A O 1
ATOM 635 N N . ALA A 1 82 ? -11.840 -0.632 13.885 1.00 82.44 82 ALA A N 1
ATOM 636 C CA . ALA A 1 82 ? -13.088 -1.338 14.179 1.00 82.44 82 ALA A CA 1
ATOM 637 C C . ALA A 1 82 ? -13.085 -1.958 15.584 1.00 82.44 82 ALA A C 1
ATOM 639 O O . ALA A 1 82 ? -13.975 -1.674 16.382 1.00 82.44 82 ALA A O 1
ATOM 640 N N . TRP A 1 83 ? -12.042 -2.722 15.924 1.00 83.81 83 TRP A N 1
ATOM 641 C CA . TRP A 1 83 ? -11.870 -3.310 17.256 1.00 83.81 83 TRP A CA 1
ATOM 642 C C . TRP A 1 83 ? -11.952 -2.238 18.346 1.00 83.81 83 TRP A C 1
ATOM 644 O O . TRP A 1 83 ? -12.674 -2.382 19.336 1.00 83.81 83 TRP A O 1
ATOM 654 N N . LYS A 1 84 ? -11.198 -1.148 18.182 1.00 79.19 84 LYS A N 1
ATOM 655 C CA . LYS A 1 84 ? -11.123 -0.062 19.162 1.00 79.19 84 LYS A CA 1
ATOM 656 C C . LYS A 1 84 ? -12.469 0.638 19.356 1.00 79.19 84 LYS A C 1
ATOM 658 O O . LYS A 1 84 ? -12.782 1.014 20.481 1.00 79.19 84 LYS A O 1
ATOM 663 N N . ALA A 1 85 ? -13.263 0.777 18.293 1.00 78.69 85 ALA A N 1
ATOM 664 C CA . ALA A 1 85 ? -14.626 1.290 18.389 1.00 78.69 85 ALA A CA 1
ATOM 665 C C . ALA A 1 85 ? -15.529 0.341 19.198 1.00 78.69 85 ALA A C 1
ATOM 667 O O . ALA A 1 85 ? -16.252 0.797 20.079 1.00 78.69 85 ALA A O 1
ATOM 668 N N . SER A 1 86 ? -15.439 -0.973 18.960 1.00 81.25 86 SER A N 1
ATOM 669 C CA . SER A 1 86 ? -16.239 -1.981 19.672 1.00 81.25 86 SER A CA 1
ATOM 670 C C . SER A 1 86 ? -15.905 -2.083 21.163 1.00 81.25 86 SER A C 1
ATOM 672 O O . SER A 1 86 ? -16.794 -2.311 21.978 1.00 81.25 86 SER A O 1
ATOM 674 N N . MET A 1 87 ? -14.639 -1.891 21.544 1.00 78.94 87 MET A N 1
ATOM 675 C CA . MET A 1 87 ? -14.202 -1.961 22.947 1.00 78.94 87 MET A CA 1
ATOM 676 C C . MET A 1 87 ? -14.408 -0.677 23.746 1.00 78.94 87 MET A C 1
ATOM 678 O O . MET A 1 87 ? -14.139 -0.666 24.945 1.00 78.94 87 MET A O 1
ATOM 682 N N . ALA A 1 88 ? -14.877 0.404 23.124 1.00 77.19 88 ALA A N 1
ATOM 683 C CA . ALA A 1 88 ? -15.018 1.669 23.826 1.00 77.19 88 ALA A CA 1
ATOM 684 C C . ALA A 1 88 ? -16.091 1.636 24.931 1.00 77.19 88 ALA A C 1
ATOM 686 O O . ALA A 1 88 ? -16.069 2.526 25.765 1.00 77.19 88 ALA A O 1
ATOM 687 N N . LEU A 1 89 ? -16.989 0.634 24.979 1.00 75.19 89 LEU A N 1
ATOM 688 C CA . LEU A 1 89 ? -17.964 0.381 26.067 1.00 75.19 89 LEU A CA 1
ATOM 689 C C . LEU A 1 89 ? -18.742 1.626 26.571 1.00 75.19 89 LEU A C 1
ATOM 691 O O . LEU A 1 89 ? -19.265 1.624 27.680 1.00 75.19 89 LEU A O 1
ATOM 695 N N . GLY A 1 90 ? -18.841 2.685 25.760 1.00 72.12 90 GLY A N 1
ATOM 696 C CA . GLY A 1 90 ? -19.472 3.957 26.125 1.00 72.12 90 GLY A CA 1
ATOM 697 C C . GLY A 1 90 ? -18.538 5.046 26.678 1.00 72.12 90 GLY A C 1
ATOM 698 O O . GLY A 1 90 ? -19.019 6.143 26.942 1.00 72.12 90 GLY A O 1
ATOM 699 N N . ASP A 1 91 ? -17.226 4.810 26.815 1.00 82.19 91 ASP A N 1
ATOM 700 C CA . ASP A 1 91 ? -16.252 5.860 27.142 1.00 82.19 91 ASP A CA 1
ATOM 701 C C . ASP A 1 91 ? -16.095 6.830 25.950 1.00 82.19 91 ASP A C 1
ATOM 703 O O . ASP A 1 91 ? -15.618 6.421 24.877 1.00 82.19 91 ASP A O 1
ATOM 707 N N . PRO A 1 92 ? -16.448 8.122 26.111 1.00 76.31 92 PRO A N 1
ATOM 708 C CA . PRO A 1 92 ? -16.328 9.115 25.047 1.00 76.31 92 PRO A CA 1
ATOM 709 C C . PRO A 1 92 ? -14.892 9.242 24.520 1.00 76.31 92 PRO A C 1
ATOM 711 O O . PRO A 1 92 ? -14.690 9.439 23.321 1.00 76.31 92 PRO A O 1
ATOM 714 N N . ARG A 1 93 ? -13.872 9.039 25.368 1.00 79.06 93 ARG A N 1
ATOM 715 C CA . ARG A 1 93 ? -12.464 9.140 24.946 1.00 79.06 93 ARG A CA 1
ATOM 716 C C . ARG A 1 93 ? -12.046 7.978 24.045 1.00 79.06 93 ARG A C 1
ATOM 718 O O . ARG A 1 93 ? -11.280 8.174 23.096 1.00 79.06 93 ARG A O 1
ATOM 725 N N . GLY A 1 94 ? -12.543 6.774 24.326 1.00 75.94 94 GLY A N 1
ATOM 726 C CA . GLY A 1 94 ? -12.310 5.587 23.503 1.00 75.94 94 GLY A CA 1
ATOM 727 C C . GLY A 1 94 ? -12.924 5.726 22.110 1.00 75.94 94 GLY A C 1
ATOM 728 O O . GLY A 1 94 ? -12.258 5.443 21.108 1.00 75.94 94 GLY A O 1
ATOM 729 N N . LEU A 1 95 ? -14.153 6.246 22.047 1.00 77.81 95 LEU A N 1
ATOM 730 C CA . LEU A 1 95 ? -14.892 6.467 20.803 1.00 77.81 95 LEU A CA 1
ATOM 731 C C . LEU A 1 95 ? -14.249 7.537 19.919 1.00 77.81 95 LEU A C 1
ATOM 733 O O . LEU A 1 95 ? -14.061 7.306 18.724 1.00 77.81 95 LEU A O 1
ATOM 737 N N . ASP A 1 96 ? -13.852 8.675 20.483 1.00 82.88 96 ASP A N 1
ATOM 738 C CA . ASP A 1 96 ? -13.242 9.754 19.695 1.00 82.88 96 ASP A CA 1
ATOM 739 C C . ASP A 1 96 ? -11.891 9.342 19.103 1.00 82.88 96 ASP A C 1
ATOM 741 O O . ASP A 1 96 ? -11.563 9.653 17.955 1.00 82.88 96 ASP A O 1
ATOM 745 N N . SER A 1 97 ? -11.129 8.538 19.844 1.00 76.56 97 SER A N 1
ATOM 746 C CA . SER A 1 97 ? -9.863 7.993 19.366 1.00 76.56 97 SER A CA 1
ATOM 747 C C . SER A 1 97 ? -10.040 6.874 18.322 1.00 76.56 97 SER A C 1
ATOM 749 O O . SER A 1 97 ? -9.112 6.591 17.558 1.00 76.56 97 SER A O 1
ATOM 751 N N . ALA A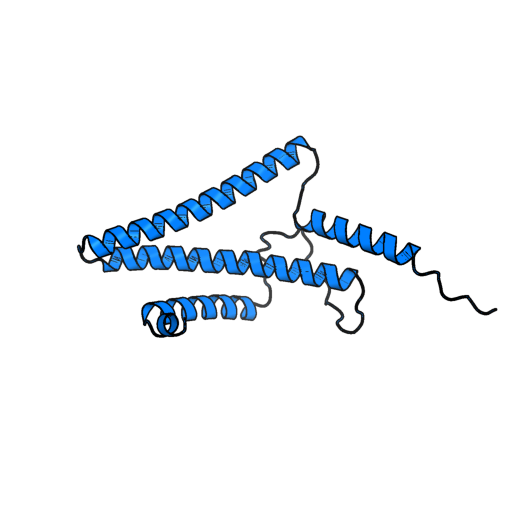 1 98 ? -11.192 6.200 18.282 1.00 79.75 98 ALA A N 1
ATOM 752 C CA . ALA A 1 98 ? -11.523 5.235 17.232 1.00 79.75 98 ALA A CA 1
ATOM 753 C C . ALA A 1 98 ? -11.985 5.936 15.946 1.00 79.75 98 ALA A C 1
ATOM 755 O O . ALA A 1 98 ? -11.525 5.577 14.861 1.00 79.75 98 ALA A O 1
ATOM 756 N N . LYS A 1 99 ? -12.807 6.989 16.071 1.00 81.44 99 LYS A N 1
ATOM 757 C CA . LYS A 1 99 ? -13.251 7.825 14.944 1.00 81.44 99 LYS A CA 1
ATOM 758 C C . LYS A 1 99 ? -12.071 8.432 14.196 1.00 81.44 99 LYS A C 1
ATOM 760 O O . LYS A 1 99 ? -12.007 8.311 12.981 1.00 81.44 99 LYS A O 1
ATOM 765 N N . SER A 1 100 ? -11.098 9.005 14.907 1.00 83.81 100 SER A N 1
ATOM 766 C CA . SER A 1 100 ? -9.906 9.568 14.258 1.00 83.81 100 SER A CA 1
ATOM 767 C C . SER A 1 100 ? -9.120 8.516 13.472 1.00 83.81 100 SER A C 1
ATOM 769 O O . SER A 1 100 ? -8.695 8.781 12.354 1.00 83.81 100 SER A O 1
ATOM 771 N N . THR A 1 101 ? -9.000 7.295 14.003 1.00 82.69 101 THR A N 1
ATOM 772 C CA . THR A 1 101 ? -8.323 6.178 13.318 1.00 82.69 101 THR A CA 1
ATOM 773 C C . THR A 1 101 ? -9.043 5.797 12.019 1.00 82.69 101 THR A C 1
ATOM 775 O O . THR A 1 101 ? -8.395 5.626 10.988 1.00 82.69 101 THR A O 1
ATOM 778 N N . TRP A 1 102 ? -10.377 5.727 12.047 1.00 83.12 102 TRP A N 1
ATOM 779 C CA . TRP A 1 102 ? -11.202 5.486 10.859 1.00 83.12 102 TRP A CA 1
ATOM 780 C C . TRP A 1 102 ? -11.091 6.605 9.827 1.00 83.12 102 TRP A C 1
ATOM 782 O O . TRP A 1 102 ? -10.938 6.334 8.639 1.00 83.12 102 TRP A O 1
ATOM 792 N N . THR A 1 103 ? -11.103 7.859 10.275 1.00 84.75 103 THR A N 1
ATOM 793 C CA . THR A 1 103 ? -10.946 9.025 9.406 1.00 84.75 103 THR A CA 1
ATOM 794 C C . THR A 1 103 ? -9.590 9.017 8.699 1.00 84.75 103 THR A C 1
ATOM 796 O O . THR A 1 103 ? -9.537 9.226 7.490 1.00 84.75 103 THR A O 1
ATOM 799 N N . TYR A 1 104 ? -8.496 8.709 9.405 1.00 84.44 104 TYR A N 1
ATOM 800 C CA . TYR A 1 104 ? -7.173 8.597 8.780 1.00 84.44 104 TYR A CA 1
ATOM 801 C C . TYR A 1 104 ? -7.098 7.456 7.761 1.00 84.44 104 TYR A C 1
ATOM 803 O O . TYR A 1 104 ? -6.532 7.639 6.684 1.00 84.44 104 TYR A O 1
ATOM 811 N N . ALA A 1 105 ? -7.699 6.303 8.066 1.00 85.12 105 ALA A N 1
ATOM 812 C CA . ALA A 1 105 ? -7.769 5.190 7.122 1.00 85.12 105 ALA A CA 1
ATOM 813 C C . ALA A 1 105 ? -8.553 5.572 5.855 1.00 85.12 105 ALA A C 1
ATOM 815 O O . ALA A 1 105 ? -8.110 5.287 4.743 1.00 85.12 105 ALA A O 1
ATOM 816 N N . LEU A 1 106 ? -9.679 6.274 6.017 1.00 88.75 106 LEU A N 1
ATOM 817 C CA . LEU A 1 106 ? -10.511 6.737 4.910 1.00 88.75 106 LEU A CA 1
ATOM 818 C C . LEU A 1 106 ? -9.776 7.749 4.022 1.00 88.75 106 LEU A C 1
ATOM 820 O O . LEU A 1 106 ? -9.779 7.603 2.802 1.00 88.75 106 LEU A O 1
ATOM 824 N N . PHE A 1 107 ? -9.100 8.736 4.618 1.00 90.25 107 PHE A N 1
ATOM 825 C CA . PHE A 1 107 ? -8.293 9.692 3.858 1.00 90.25 107 PHE A CA 1
ATOM 826 C C . PHE A 1 107 ? -7.174 9.005 3.072 1.00 90.25 107 PHE A C 1
ATOM 828 O O . PHE A 1 107 ? -6.937 9.374 1.926 1.00 90.25 107 PHE A O 1
ATOM 835 N N . GLY A 1 108 ? -6.538 7.972 3.633 1.00 85.56 108 GLY A N 1
ATOM 836 C CA . GLY A 1 108 ? -5.542 7.175 2.913 1.00 85.56 108 GLY A CA 1
ATOM 837 C C . GLY A 1 108 ? -6.099 6.547 1.632 1.00 85.56 108 GLY A C 1
ATOM 838 O O . GLY A 1 108 ? -5.498 6.682 0.568 1.00 85.56 108 GLY A O 1
ATOM 839 N N . VAL A 1 109 ? -7.283 5.928 1.705 1.00 87.19 109 VAL A N 1
ATOM 840 C CA . VAL A 1 109 ? -7.944 5.331 0.527 1.00 87.19 109 VAL A CA 1
ATOM 841 C C . VAL A 1 109 ? -8.321 6.393 -0.495 1.00 87.19 109 VAL A C 1
ATOM 843 O O . VAL A 1 109 ? -8.078 6.203 -1.683 1.00 87.19 109 VAL A O 1
ATOM 846 N N . ILE A 1 110 ? -8.884 7.517 -0.046 1.00 93.31 110 ILE A N 1
ATOM 847 C CA . ILE A 1 110 ? -9.287 8.615 -0.932 1.00 93.31 110 ILE A CA 1
ATOM 848 C C . ILE A 1 110 ? -8.078 9.179 -1.681 1.00 93.31 110 ILE A C 1
ATOM 850 O O . ILE A 1 110 ? -8.177 9.435 -2.877 1.00 93.31 110 ILE A O 1
ATOM 854 N N . ILE A 1 111 ? -6.932 9.334 -1.014 1.00 91.69 111 ILE A N 1
ATOM 855 C CA . ILE A 1 111 ? -5.700 9.812 -1.651 1.00 91.69 111 ILE A CA 1
ATOM 856 C C . ILE A 1 111 ? -5.221 8.819 -2.714 1.00 91.69 111 ILE A C 1
ATOM 858 O O . ILE A 1 111 ? -4.918 9.236 -3.827 1.00 91.69 111 ILE A O 1
ATOM 862 N N . ILE A 1 112 ? -5.186 7.517 -2.411 1.00 87.19 112 ILE A N 1
ATOM 863 C CA . ILE A 1 112 ? -4.745 6.487 -3.368 1.00 87.19 112 ILE A CA 1
ATOM 864 C C . ILE A 1 112 ? -5.697 6.417 -4.571 1.00 87.19 112 ILE A C 1
ATOM 866 O O . ILE A 1 112 ? -5.248 6.393 -5.716 1.00 87.19 112 ILE A O 1
ATOM 870 N N . ALA A 1 113 ? -7.008 6.433 -4.326 1.00 87.75 113 ALA A N 1
ATOM 871 C CA . ALA A 1 113 ? -8.020 6.429 -5.377 1.00 87.75 113 ALA A CA 1
ATOM 872 C C . ALA A 1 113 ? -7.956 7.704 -6.233 1.00 87.75 113 ALA A C 1
ATOM 874 O O . ALA A 1 113 ? -8.008 7.630 -7.459 1.00 87.75 113 ALA A O 1
ATOM 875 N N . GLY A 1 114 ? -7.787 8.866 -5.597 1.00 91.19 114 GLY A N 1
ATOM 876 C CA . GLY A 1 114 ? -7.606 10.146 -6.275 1.00 91.19 114 GLY A CA 1
ATOM 877 C C . GLY A 1 114 ? -6.338 10.170 -7.124 1.00 91.19 114 GLY A C 1
ATOM 878 O O . GLY A 1 114 ? -6.378 10.597 -8.272 1.00 91.19 114 GLY A O 1
ATOM 879 N N . PHE A 1 115 ? -5.232 9.640 -6.606 1.00 88.69 115 PHE A N 1
ATOM 880 C CA . PHE A 1 115 ? -3.986 9.492 -7.351 1.00 88.69 115 PHE A CA 1
ATOM 881 C C . PHE A 1 115 ? -4.176 8.593 -8.577 1.00 88.69 115 PHE A C 1
ATOM 883 O O . PHE A 1 115 ? -3.844 8.998 -9.686 1.00 88.69 115 PHE A O 1
ATOM 890 N N . TYR A 1 116 ? -4.787 7.418 -8.415 1.00 84.50 116 TYR A N 1
ATOM 891 C CA . TYR A 1 116 ? -5.070 6.518 -9.536 1.00 84.50 116 TYR A CA 1
ATOM 892 C C . TYR A 1 116 ? -5.969 7.170 -10.601 1.00 84.50 116 TYR A C 1
ATOM 894 O O . TYR A 1 116 ? -5.707 7.051 -11.801 1.00 84.50 116 TYR A O 1
ATOM 902 N N . ALA A 1 117 ? -6.993 7.915 -10.174 1.00 88.06 117 ALA A N 1
ATOM 903 C CA . ALA A 1 117 ? -7.865 8.665 -11.072 1.00 88.06 117 ALA A CA 1
ATOM 904 C C . ALA A 1 117 ? -7.092 9.740 -11.853 1.00 88.06 117 ALA A C 1
ATOM 906 O O . ALA A 1 117 ? -7.227 9.823 -13.073 1.00 88.06 117 ALA A O 1
ATOM 907 N N . LEU A 1 118 ? -6.232 10.514 -11.181 1.00 88.44 118 LEU A N 1
ATOM 908 C CA . LEU A 1 118 ? -5.382 11.512 -11.834 1.00 88.44 118 LEU A CA 1
ATOM 909 C C . LEU A 1 118 ? -4.436 10.869 -12.857 1.00 88.44 118 LEU A C 1
ATOM 911 O O . LEU A 1 118 ? -4.350 11.348 -13.985 1.00 88.44 118 LEU A O 1
ATOM 915 N N . PHE A 1 119 ? -3.784 9.757 -12.513 1.00 84.88 119 PHE A N 1
ATOM 916 C CA . PHE A 1 119 ? -2.909 9.025 -13.438 1.00 84.88 119 PHE A CA 1
ATOM 917 C C . PHE A 1 119 ? -3.663 8.507 -14.664 1.00 84.88 119 PHE A C 1
ATOM 919 O O . PHE A 1 119 ? -3.161 8.591 -15.785 1.00 84.88 119 PHE A O 1
ATOM 926 N N . THR A 1 120 ? -4.884 8.011 -14.470 1.00 83.06 120 THR A N 1
ATOM 927 C CA . THR A 1 120 ? -5.739 7.533 -15.565 1.00 83.06 120 THR A CA 1
ATOM 928 C C . THR A 1 120 ? -6.133 8.674 -16.505 1.00 83.06 120 THR A C 1
ATOM 930 O O . THR A 1 120 ? -6.082 8.518 -17.721 1.00 83.06 120 THR A O 1
ATOM 933 N N . ILE A 1 121 ? -6.466 9.848 -15.962 1.00 86.88 121 ILE A N 1
ATOM 934 C CA . ILE A 1 121 ? -6.803 11.031 -16.767 1.00 86.88 121 ILE A CA 1
ATOM 935 C C . ILE A 1 121 ? -5.583 11.516 -17.556 1.00 86.88 121 ILE A C 1
ATOM 937 O O . ILE A 1 121 ? -5.692 11.760 -18.755 1.00 86.88 121 ILE A O 1
ATOM 941 N N . VAL A 1 122 ? -4.417 11.622 -16.912 1.00 87.44 122 VAL A N 1
ATOM 942 C CA . VAL A 1 122 ? -3.181 12.074 -17.570 1.00 87.44 122 VAL A CA 1
ATOM 943 C C . VAL A 1 122 ? -2.756 11.089 -18.661 1.00 87.44 122 VAL A C 1
ATOM 945 O O . VAL A 1 122 ? -2.523 11.501 -19.792 1.00 87.44 122 VAL A O 1
ATOM 948 N N . SER A 1 123 ? -2.727 9.786 -18.374 1.00 83.88 123 SER A N 1
ATOM 949 C CA . SER A 1 123 ? -2.402 8.764 -19.385 1.00 83.88 123 SER A CA 1
ATOM 950 C C . SER A 1 123 ? -3.393 8.748 -20.554 1.00 83.88 123 SER A C 1
ATOM 952 O O . SER A 1 123 ? -2.981 8.637 -21.708 1.00 83.88 123 SER A O 1
ATOM 954 N N . GLY A 1 124 ? -4.687 8.945 -20.285 1.00 83.00 124 GLY A N 1
ATOM 955 C CA . GLY A 1 124 ? -5.708 9.086 -21.324 1.00 83.00 124 GLY A CA 1
ATOM 956 C C . GLY A 1 124 ? -5.509 10.322 -22.205 1.00 83.00 124 GLY A C 1
ATOM 957 O O . GLY A 1 124 ? -5.711 10.247 -23.413 1.00 83.00 124 GLY A O 1
ATOM 958 N N . PHE A 1 125 ? -5.066 11.441 -21.628 1.00 85.12 125 PHE A N 1
ATOM 959 C CA . PHE A 1 125 ? -4.822 12.686 -22.363 1.00 85.12 125 PHE A CA 1
ATOM 960 C C . PHE A 1 125 ? -3.606 12.599 -23.289 1.00 85.12 125 PHE A C 1
ATOM 962 O O . PHE A 1 125 ? -3.595 13.166 -24.377 1.00 85.12 125 PHE A O 1
ATOM 969 N N . PHE A 1 126 ? -2.581 11.874 -22.850 1.00 83.19 126 PHE A N 1
ATOM 970 C CA . PHE A 1 126 ? -1.331 11.711 -23.578 1.00 83.19 126 PHE A CA 1
ATOM 971 C C . PHE A 1 126 ? -1.332 10.515 -24.548 1.00 83.19 126 PHE A C 1
ATOM 973 O O . PHE A 1 126 ? -0.423 10.385 -25.364 1.00 83.19 126 PHE A O 1
ATOM 980 N N . GLY A 1 127 ? -2.358 9.658 -24.510 1.00 79.44 127 GLY A N 1
ATOM 981 C CA . GLY A 1 127 ? -2.509 8.530 -25.435 1.00 79.44 127 GLY A CA 1
ATOM 982 C C . GLY A 1 127 ? -1.547 7.365 -25.183 1.00 79.44 127 GLY A C 1
ATOM 983 O O . GLY A 1 127 ? -1.520 6.416 -25.963 1.00 79.44 127 GLY A O 1
ATOM 984 N N . PHE A 1 128 ? -0.783 7.403 -24.090 1.00 75.06 128 PHE A N 1
ATOM 985 C CA . PHE A 1 128 ? 0.081 6.314 -23.649 1.00 75.06 128 PHE A CA 1
ATOM 986 C C . PHE A 1 128 ? -0.279 5.894 -22.224 1.00 75.06 128 PHE A C 1
ATOM 988 O O . PHE A 1 128 ? -0.454 6.723 -21.330 1.00 75.06 128 PHE A O 1
ATOM 995 N N . LYS A 1 129 ? -0.383 4.578 -22.001 1.00 71.88 129 LYS A N 1
ATOM 996 C CA . LYS A 1 129 ? -0.516 4.020 -20.654 1.00 71.88 129 LYS A CA 1
ATOM 997 C C . LYS A 1 129 ? 0.797 4.250 -19.914 1.00 71.88 129 LYS A C 1
ATOM 999 O O . LYS A 1 129 ? 1.817 3.676 -20.266 1.00 71.88 129 LYS A O 1
ATOM 1004 N N . ILE A 1 130 ? 0.751 5.096 -18.891 1.00 69.19 130 ILE A N 1
ATOM 1005 C CA . ILE A 1 130 ? 1.879 5.325 -17.993 1.00 69.19 130 ILE A CA 1
ATOM 1006 C C . ILE A 1 130 ? 1.769 4.304 -16.861 1.00 69.19 130 ILE A C 1
ATOM 1008 O O . ILE A 1 130 ? 1.152 4.570 -15.827 1.00 69.19 130 ILE A O 1
ATOM 1012 N N . GLY A 1 131 ? 2.319 3.110 -17.072 1.00 70.19 131 GLY A N 1
ATOM 1013 C CA . GLY A 1 131 ? 2.585 2.181 -15.985 1.00 70.19 131 GLY A CA 1
ATOM 1014 C C . GLY A 1 131 ? 3.844 2.602 -15.236 1.00 70.19 131 GLY A C 1
ATOM 1015 O O . GLY A 1 131 ? 4.830 3.029 -15.834 1.00 70.19 131 GLY A O 1
ATOM 1016 N N . PHE A 1 132 ? 3.842 2.460 -13.910 1.00 70.00 132 PHE A N 1
ATOM 1017 C CA . PHE A 1 132 ? 5.063 2.652 -13.125 1.00 70.00 132 PHE A CA 1
ATOM 1018 C C . PHE A 1 132 ? 6.165 1.700 -13.614 1.00 70.00 132 PHE A C 1
ATOM 1020 O O . PHE A 1 132 ? 7.293 2.126 -13.805 1.00 70.00 132 PHE A O 1
ATOM 1027 N N . ALA A 1 133 ? 5.829 0.443 -13.924 1.00 71.88 133 ALA A N 1
ATOM 1028 C CA . ALA A 1 133 ? 6.772 -0.507 -14.515 1.00 71.88 133 ALA A CA 1
ATOM 1029 C C . ALA A 1 133 ? 7.376 0.007 -15.836 1.00 71.88 133 ALA A C 1
ATOM 1031 O O . ALA A 1 133 ? 8.590 -0.045 -16.006 1.00 71.88 133 ALA A O 1
ATOM 1032 N N . ASP A 1 134 ? 6.556 0.584 -16.716 1.00 76.00 134 ASP A N 1
ATOM 1033 C CA . ASP A 1 134 ? 6.994 1.087 -18.024 1.00 76.00 134 ASP A CA 1
ATOM 1034 C C . ASP A 1 134 ? 7.968 2.267 -17.889 1.00 76.00 134 ASP A C 1
ATOM 1036 O O . ASP A 1 134 ? 8.970 2.331 -18.599 1.00 76.00 134 ASP A O 1
ATOM 1040 N N . ILE A 1 135 ? 7.719 3.170 -16.930 1.00 78.50 135 ILE A N 1
ATOM 1041 C CA . ILE A 1 135 ? 8.614 4.300 -16.638 1.00 78.50 135 ILE A CA 1
ATOM 1042 C C . ILE A 1 135 ? 10.003 3.798 -16.230 1.00 78.50 135 ILE A C 1
ATOM 1044 O O . ILE A 1 135 ? 11.014 4.279 -16.739 1.00 78.50 135 ILE A O 1
ATOM 1048 N N . PHE A 1 136 ? 10.069 2.836 -15.308 1.00 78.00 136 PHE A N 1
ATOM 1049 C CA . PHE A 1 136 ? 11.353 2.338 -14.815 1.00 78.00 136 PHE A CA 1
ATOM 1050 C C . PHE A 1 136 ? 12.074 1.481 -15.853 1.00 78.00 136 PHE A C 1
ATOM 1052 O O . PHE A 1 136 ? 13.284 1.636 -16.008 1.00 78.00 136 PHE A O 1
ATOM 1059 N N . SER A 1 137 ? 11.352 0.652 -16.610 1.00 77.56 137 SER A N 1
ATOM 1060 C CA . SER A 1 137 ? 11.927 -0.090 -17.734 1.00 77.56 137 SER A CA 1
ATOM 1061 C C . SER A 1 137 ? 12.513 0.851 -18.785 1.00 77.56 137 SER A C 1
ATOM 1063 O O . SER A 1 137 ? 13.632 0.623 -19.232 1.00 77.56 137 SER A O 1
ATOM 1065 N N . GLY A 1 138 ? 11.829 1.954 -19.111 1.00 82.12 138 GLY A N 1
ATOM 1066 C CA . GLY A 1 138 ? 12.351 2.965 -20.034 1.00 82.12 138 GLY A CA 1
ATOM 1067 C C . GLY A 1 138 ? 13.627 3.651 -19.531 1.00 82.12 138 GLY A C 1
ATOM 1068 O O . GLY A 1 138 ? 14.564 3.854 -20.300 1.00 82.12 138 GLY A O 1
ATOM 1069 N N . ILE A 1 139 ? 13.705 3.962 -18.230 1.00 83.62 139 ILE A N 1
ATOM 1070 C CA . ILE A 1 139 ? 14.915 4.541 -17.615 1.00 83.62 139 ILE A CA 1
ATOM 1071 C C . ILE A 1 139 ? 16.082 3.543 -17.654 1.00 83.62 139 ILE A C 1
ATOM 1073 O O . ILE A 1 139 ? 17.199 3.917 -18.007 1.00 83.62 139 ILE A O 1
ATOM 1077 N N . ILE A 1 140 ? 15.834 2.277 -17.308 1.00 82.81 140 ILE A N 1
ATOM 1078 C CA . ILE A 1 140 ? 16.864 1.229 -17.296 1.00 82.81 140 ILE A CA 1
ATOM 1079 C C . ILE A 1 140 ? 17.349 0.929 -18.717 1.00 82.81 140 ILE A C 1
ATOM 1081 O O . ILE A 1 140 ? 18.555 0.828 -18.935 1.00 82.81 140 ILE A O 1
ATOM 1085 N N . GLN A 1 141 ? 16.436 0.858 -19.688 1.00 85.12 141 GLN A N 1
ATOM 1086 C CA . GLN A 1 141 ? 16.777 0.674 -21.096 1.00 85.12 141 GLN A CA 1
ATOM 1087 C C . GLN A 1 141 ? 17.679 1.804 -21.601 1.00 85.12 141 GLN A C 1
ATOM 1089 O O . GLN A 1 141 ? 18.716 1.531 -22.197 1.00 85.12 141 GLN A O 1
ATOM 1094 N N . GLY A 1 142 ? 17.351 3.059 -21.277 1.00 84.69 142 GLY A N 1
ATOM 1095 C CA . GLY A 1 142 ? 18.206 4.193 -21.621 1.00 84.69 142 GLY A CA 1
ATOM 1096 C C . GLY A 1 142 ? 19.626 4.048 -21.063 1.00 84.69 142 GLY A C 1
ATOM 1097 O O . GLY A 1 142 ? 20.596 4.261 -21.783 1.00 84.69 142 GLY A O 1
ATOM 1098 N N . ILE A 1 143 ? 19.774 3.628 -19.801 1.00 83.19 143 ILE A N 1
ATOM 1099 C CA . ILE A 1 143 ? 21.091 3.404 -19.173 1.00 83.19 143 ILE A CA 1
ATOM 1100 C C . ILE A 1 143 ? 2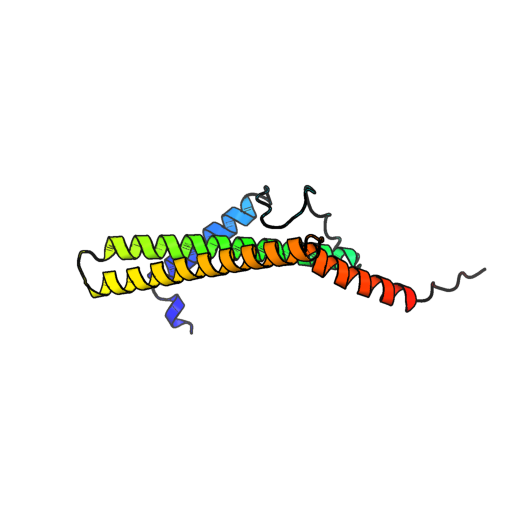1.860 2.262 -19.854 1.00 83.19 143 ILE A C 1
ATOM 1102 O O . ILE A 1 143 ? 23.078 2.369 -20.035 1.00 83.19 143 ILE A O 1
ATOM 1106 N N . LYS A 1 144 ? 21.167 1.188 -20.252 1.00 80.19 144 LYS A N 1
ATOM 1107 C CA . LYS A 1 144 ? 21.767 0.061 -20.977 1.00 80.19 144 LYS A CA 1
ATOM 1108 C C . LYS A 1 144 ? 22.336 0.518 -22.321 1.00 80.19 144 LYS A C 1
ATOM 1110 O O . LYS A 1 144 ? 23.506 0.264 -22.593 1.00 80.19 144 LYS A O 1
ATOM 1115 N N . ASP A 1 145 ? 21.558 1.275 -23.091 1.00 84.00 145 ASP A N 1
ATOM 1116 C CA . ASP A 1 145 ? 21.975 1.785 -24.401 1.00 84.00 145 ASP A CA 1
ATOM 1117 C C . ASP A 1 145 ? 23.218 2.689 -24.295 1.00 84.00 145 ASP A C 1
ATOM 1119 O O . ASP A 1 145 ? 24.138 2.588 -25.105 1.00 84.00 145 ASP A O 1
ATOM 1123 N N . PHE A 1 146 ? 23.307 3.534 -23.260 1.00 79.06 146 PHE A N 1
ATOM 1124 C CA . PHE A 1 146 ? 24.506 4.349 -23.019 1.00 79.06 146 PHE A CA 1
ATOM 1125 C C . PHE A 1 146 ? 25.719 3.527 -22.573 1.00 79.06 146 PHE A C 1
ATOM 1127 O O . PHE A 1 146 ? 26.850 3.854 -22.937 1.00 79.06 146 PHE A O 1
ATOM 1134 N N . THR A 1 147 ? 25.498 2.469 -21.793 1.00 79.12 147 THR A N 1
ATOM 1135 C CA . THR A 1 147 ? 26.580 1.597 -21.325 1.00 79.12 147 THR A CA 1
ATOM 1136 C C . THR A 1 147 ? 27.192 0.840 -22.499 1.00 79.12 147 THR A C 1
ATOM 1138 O O . THR A 1 147 ? 28.411 0.888 -22.669 1.00 79.12 147 THR A O 1
ATOM 1141 N N . ASP A 1 148 ? 26.354 0.267 -23.366 1.00 74.94 148 ASP A N 1
ATOM 1142 C CA . ASP A 1 148 ? 26.773 -0.496 -24.547 1.00 74.94 148 ASP A CA 1
ATOM 1143 C C . ASP A 1 148 ? 27.570 0.373 -25.548 1.00 74.94 148 ASP A C 1
ATOM 1145 O O . ASP A 1 148 ? 28.513 -0.105 -26.177 1.00 74.94 148 ASP A O 1
ATOM 1149 N N . VAL A 1 149 ? 27.271 1.676 -25.652 1.00 73.88 149 VAL A N 1
ATOM 1150 C CA . VAL A 1 149 ? 28.044 2.637 -26.473 1.00 73.88 149 VAL A CA 1
ATOM 1151 C C . VAL A 1 149 ? 29.412 2.975 -25.858 1.00 73.88 149 VAL A C 1
ATOM 1153 O O . VAL A 1 149 ? 30.351 3.320 -26.576 1.00 73.88 149 VAL A O 1
ATOM 1156 N N . SER A 1 150 ? 29.545 2.885 -24.532 1.00 67.06 150 SER A N 1
ATOM 1157 C CA . SER A 1 150 ? 30.759 3.269 -23.796 1.00 67.06 150 SER A CA 1
ATOM 1158 C C . SER A 1 150 ? 31.752 2.123 -23.563 1.00 67.06 150 SER A C 1
ATOM 1160 O O . SER A 1 150 ? 32.921 2.382 -23.269 1.00 67.06 150 SER A O 1
ATOM 1162 N N . THR A 1 151 ? 31.327 0.868 -23.736 1.00 65.06 151 THR A N 1
ATOM 1163 C CA . THR A 1 151 ? 32.188 -0.322 -23.680 1.00 65.06 151 THR A CA 1
ATOM 1164 C C . THR A 1 151 ? 32.476 -0.840 -25.093 1.00 65.06 151 THR A C 1
ATOM 1166 O O . THR A 1 151 ? 31.682 -1.615 -25.628 1.00 65.06 151 THR A O 1
ATOM 1169 N N . PRO A 1 152 ? 33.588 -0.442 -25.740 1.00 62.72 152 PRO A N 1
ATOM 1170 C CA . PRO A 1 152 ? 33.954 -1.010 -27.032 1.00 62.72 152 PRO A CA 1
ATOM 1171 C C . PRO A 1 152 ? 34.170 -2.523 -26.894 1.00 62.72 152 PRO A C 1
ATOM 1173 O O . PRO A 1 152 ? 34.779 -2.982 -25.925 1.00 62.72 152 PRO A O 1
ATOM 1176 N N . ALA A 1 153 ? 33.666 -3.291 -27.865 1.00 67.81 153 ALA A N 1
ATOM 1177 C CA . ALA A 1 153 ? 33.865 -4.736 -27.931 1.00 67.81 153 ALA A CA 1
ATOM 1178 C C . ALA A 1 153 ? 35.361 -5.081 -27.761 1.00 67.81 153 ALA A C 1
ATOM 1180 O O . ALA A 1 153 ? 36.205 -4.380 -28.334 1.00 67.81 153 ALA A O 1
ATOM 1181 N N . PRO A 1 154 ? 35.717 -6.128 -26.988 1.00 68.50 154 PRO A N 1
ATOM 1182 C CA . PRO A 1 154 ? 37.108 -6.538 -26.853 1.00 68.50 154 PRO A CA 1
ATOM 1183 C C . PRO A 1 154 ? 37.692 -6.792 -28.250 1.00 68.50 154 PRO A C 1
ATOM 1185 O O . PRO A 1 154 ? 36.999 -7.372 -29.092 1.00 68.50 154 PRO A O 1
ATOM 1188 N N . PRO A 1 155 ? 38.929 -6.338 -28.530 1.00 63.56 155 PRO A N 1
ATOM 1189 C CA . PRO A 1 155 ? 39.524 -6.490 -29.847 1.00 63.56 155 PRO A CA 1
ATOM 1190 C C . PRO A 1 155 ? 39.517 -7.970 -30.216 1.00 63.56 155 PRO A C 1
ATOM 1192 O O . PRO A 1 155 ? 40.102 -8.794 -29.515 1.00 63.56 155 PRO A O 1
ATOM 1195 N N . THR A 1 156 ? 38.834 -8.308 -31.308 1.00 65.25 156 THR A N 1
ATOM 1196 C CA . THR A 1 156 ? 38.916 -9.638 -31.902 1.00 65.25 156 THR A CA 1
ATOM 1197 C C . THR A 1 156 ? 40.355 -9.826 -32.369 1.00 65.25 156 THR A C 1
ATOM 1199 O O . THR A 1 156 ? 40.755 -9.267 -33.392 1.00 65.25 156 THR A O 1
ATOM 1202 N N . THR A 1 157 ? 41.163 -10.533 -31.578 1.00 63.72 157 THR A N 1
ATOM 1203 C CA . THR A 1 157 ? 42.494 -10.983 -31.995 1.00 63.72 157 THR A CA 1
ATOM 1204 C C . THR A 1 157 ? 42.353 -11.851 -33.252 1.00 63.72 157 THR A C 1
ATOM 1206 O O . THR A 1 157 ? 41.475 -12.717 -33.254 1.00 63.72 157 THR A O 1
ATOM 1209 N N . PRO A 1 158 ? 43.150 -11.595 -34.307 1.00 65.56 158 PRO A N 1
ATOM 1210 C CA . PRO A 1 158 ? 43.115 -12.357 -35.555 1.00 65.56 158 PRO A CA 1
ATOM 1211 C C . PRO A 1 158 ? 43.558 -13.813 -35.380 1.00 65.56 158 PRO A C 1
ATOM 1213 O O . PRO A 1 158 ? 44.339 -14.093 -34.439 1.00 65.56 158 PRO A O 1
#

Sequence (158 aa):
MIDFLKKPSTKFILRLLLVGVVFYVSTGHGTLAAFAPEDPTPPAVDMNDPTWDNFGTILIRIMNWVVYLVGIVFVVVVAYGAWKASMALGDPRGLDSAKSTWTYALFGVIIIAGFYALFTIVSGFFGFKIGFADIFSGIIQGIKDFTDVSTPAPPTTP

Organism: NCBI:txid2053526

pLDDT: mean 74.71, std 10.72, range [43.62, 93.31]

Secondary structure (DSSP, 8-state):
--HHHHSHHHHHHHHHHHHHHHHHHHTTS----SS--S-SSPPP--TT---HHHHHHHHHHHHHHHHHHHHHHHHHHHHHHHHHHHTTTT-HHHHHHHHHHHHHHHHHHHHHHHHHHHHHHHHHHHTS---H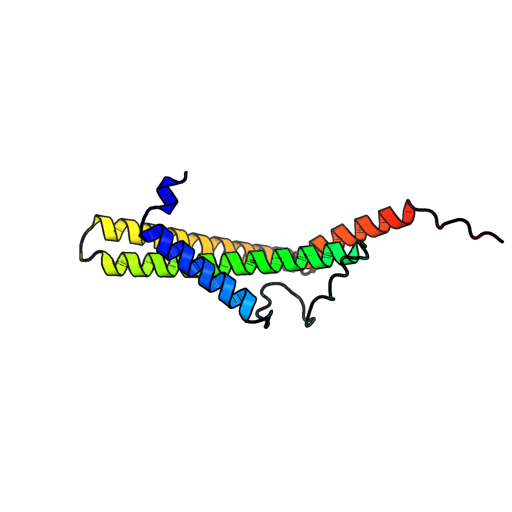HHHHHHHHHHHHHHHHHHSPPPP---